Protein AF-K1TDP0-F1 (afdb_monomer)

InterPro domains:
  IPR005754 Sortase family [PF04203] (87-173)
  IPR005754 Sortase family [TIGR01076] (85-173)
  IPR023365 Sortase domain superfamily [G3DSA:2.40.260.10] (22-173)
  IPR023365 Sortase domain superfamily [SSF63817] (80-173)
  IPR042002 Sortase C [cd05827] (81-173)

Mean predicted aligned error: 5.94 Å

Organism: NCBI:txid408170

Radius of gyration: 17.65 Å; Cα contacts (8 Å, |Δi|>4): 254; chains: 1; bounding box: 35×46×52 Å

Foldseek 3Di:
DVVVVCVVCQQVVLAVVLVVVFVVVQVVVLVVLVVADPVNVVVLVVVLVVVQVVLLVCVVVVVDDPVDFPPCQQVRCQPDPQFFHWKAFPVVRDIGTEGEDDDPVRLVRAKYWHGSARDPPDDPPGDTDIDHDAPDSRHHYCPCVVVADFQGWMWTDGRNDIDIDTDHDDDDD

pLDDT: mean 88.87, std 11.18, range [49.25, 98.56]

Sequence (173 aa):
MTASLCFVLYPSASNAVNSFFAAATINNYAASLDSISAADRSQYLSAAAEYNNNLSELINGFSYDTDSVIDGYDDILNFGDGLIGYIDIPKINVKLPIYHGDTDKVLEKGVAHLPNTAFPIGGIGNHSVLSAHTGYPTQVFFDNLNELEIGDEIKVSVLDETLTYAVTAKNIV

Structure (mmCIF, N/CA/C/O backbone):
data_AF-K1TDP0-F1
#
_entry.id   AF-K1TDP0-F1
#
loop_
_atom_site.group_PDB
_atom_site.id
_atom_site.type_symbol
_atom_site.label_atom_id
_atom_site.label_alt_id
_atom_site.label_comp_id
_atom_site.label_asym_id
_atom_site.label_entity_id
_atom_site.label_seq_id
_atom_site.pdbx_PDB_ins_code
_atom_site.Cartn_x
_atom_site.Cartn_y
_atom_site.Cartn_z
_atom_site.occupancy
_atom_site.B_iso_or_equiv
_atom_site.auth_seq_id
_atom_site.auth_comp_id
_atom_site.auth_asym_id
_atom_site.auth_atom_id
_atom_site.pdbx_PDB_model_num
ATOM 1 N N . MET A 1 1 ? -5.307 -24.668 36.539 1.00 49.25 1 MET A N 1
ATOM 2 C CA . MET A 1 1 ? -6.138 -24.673 35.311 1.00 49.25 1 MET A CA 1
ATOM 3 C C . MET A 1 1 ? -6.643 -23.285 34.895 1.00 49.25 1 MET A C 1
ATOM 5 O O . MET A 1 1 ? -7.171 -23.169 33.803 1.00 49.25 1 MET A O 1
ATOM 9 N N . THR A 1 2 ? -6.460 -22.223 35.689 1.00 52.69 2 THR A N 1
ATOM 10 C CA . THR A 1 2 ? -6.926 -20.860 35.351 1.00 52.69 2 THR A CA 1
ATOM 11 C C . THR A 1 2 ? -5.922 -20.044 34.532 1.00 52.69 2 THR A C 1
ATOM 13 O O . THR A 1 2 ? -6.334 -19.312 33.641 1.00 52.69 2 THR A O 1
ATOM 16 N N . ALA A 1 3 ? -4.613 -20.223 34.743 1.00 52.81 3 ALA A N 1
ATOM 17 C CA . ALA A 1 3 ? -3.588 -19.535 33.948 1.00 52.81 3 ALA A CA 1
ATOM 18 C C . ALA A 1 3 ? -3.644 -19.912 32.453 1.00 52.81 3 ALA A C 1
ATOM 20 O O . ALA A 1 3 ? -3.463 -19.059 31.593 1.00 52.81 3 ALA A O 1
ATOM 21 N N . SER A 1 4 ? -3.974 -21.168 32.136 1.00 54.38 4 SER A N 1
ATOM 22 C CA . SER A 1 4 ? -4.030 -21.678 30.760 1.00 54.38 4 SER A CA 1
ATOM 23 C C . SER A 1 4 ? -5.136 -21.042 29.910 1.00 54.38 4 SER A C 1
ATOM 25 O O . SER A 1 4 ? -4.954 -20.896 28.708 1.00 54.38 4 SER A O 1
ATOM 27 N N . LEU A 1 5 ? -6.258 -20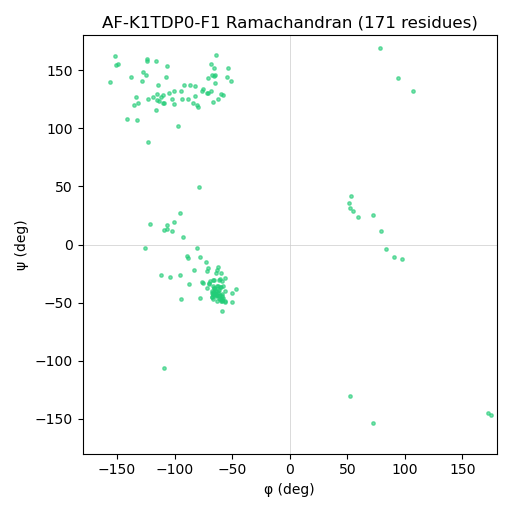.626 30.510 1.00 56.22 5 LEU A N 1
ATOM 28 C CA . LEU A 1 5 ? -7.364 -20.012 29.767 1.00 56.22 5 LEU A CA 1
ATOM 29 C C . LEU A 1 5 ? -7.037 -18.565 29.354 1.00 56.22 5 LEU A C 1
ATOM 31 O O . LEU A 1 5 ? -7.413 -18.139 28.266 1.00 56.22 5 LEU A O 1
ATOM 35 N N . CYS A 1 6 ? -6.265 -17.841 30.175 1.00 55.62 6 CYS A N 1
ATOM 36 C CA . CYS A 1 6 ? -5.795 -16.494 29.843 1.00 55.62 6 CYS A CA 1
ATOM 37 C C . CYS A 1 6 ? -4.810 -16.494 28.663 1.00 55.62 6 CYS A C 1
ATOM 39 O O . CYS A 1 6 ? -4.870 -15.594 27.832 1.00 55.62 6 CYS A O 1
ATOM 41 N N . PHE A 1 7 ? -3.950 -17.514 28.543 1.00 59.03 7 PHE A N 1
ATOM 42 C CA . PHE A 1 7 ? -3.019 -17.630 27.412 1.00 59.03 7 PHE A CA 1
ATOM 43 C C . PHE A 1 7 ? -3.713 -17.959 26.085 1.00 59.03 7 PHE A C 1
ATOM 45 O O . PHE A 1 7 ? -3.273 -17.478 25.050 1.00 59.03 7 PHE A O 1
ATOM 52 N N . VAL A 1 8 ? -4.803 -18.737 26.097 1.00 61.88 8 VAL A N 1
ATOM 53 C CA . VAL A 1 8 ? -5.538 -19.090 24.864 1.00 61.88 8 VAL A CA 1
ATOM 54 C C . VAL A 1 8 ? -6.392 -17.924 24.358 1.00 61.88 8 VAL A C 1
ATOM 56 O O . VAL A 1 8 ? -6.565 -17.764 23.155 1.00 61.88 8 VAL A O 1
ATOM 59 N N . LEU A 1 9 ? -6.914 -17.088 25.259 1.00 64.19 9 LEU A N 1
ATOM 60 C CA . LEU A 1 9 ? -7.740 -15.938 24.880 1.00 64.19 9 LEU A CA 1
ATOM 61 C C . LEU A 1 9 ? -6.921 -14.705 24.476 1.00 64.19 9 LEU A C 1
ATOM 63 O O . LEU A 1 9 ? -7.444 -13.848 23.766 1.00 64.19 9 LEU A O 1
ATOM 67 N N . TYR A 1 10 ? -5.660 -14.607 24.911 1.00 69.31 10 TYR A N 1
ATOM 68 C CA . TYR A 1 10 ? -4.808 -13.447 24.642 1.00 69.31 10 TYR A CA 1
ATOM 69 C C . TYR A 1 10 ? -4.582 -13.187 23.140 1.00 69.31 10 TYR A C 1
ATOM 71 O O . TYR A 1 10 ? -4.837 -12.056 22.729 1.00 69.31 10 TYR A O 1
ATOM 79 N N . PRO A 1 11 ? -4.222 -14.179 22.294 1.00 68.62 11 PRO A N 1
ATOM 80 C CA . PRO A 1 11 ? -4.072 -13.958 20.853 1.00 68.62 11 PRO A CA 1
ATOM 81 C C . PRO A 1 11 ? -5.357 -13.449 20.195 1.00 68.62 11 PRO A C 1
ATOM 83 O O . PRO A 1 11 ? -5.326 -12.472 19.460 1.00 68.62 11 PRO A O 1
ATOM 86 N N . SER A 1 12 ? -6.517 -14.033 20.514 1.00 70.31 12 SER A N 1
ATOM 87 C CA . SER A 1 12 ? -7.798 -13.611 19.928 1.00 70.31 12 SER A CA 1
ATOM 88 C C . SER A 1 12 ? -8.204 -12.200 20.355 1.00 70.31 12 SER A C 1
ATOM 90 O O . SER A 1 12 ? -8.642 -11.404 19.525 1.00 70.31 12 SER A O 1
ATOM 92 N N . ALA A 1 13 ? -8.051 -11.874 21.642 1.00 66.38 13 ALA A N 1
ATOM 93 C 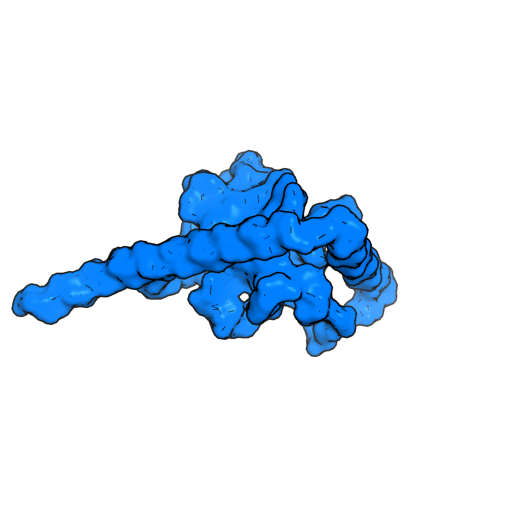CA . ALA A 1 13 ? -8.329 -10.535 22.151 1.00 66.38 13 ALA A CA 1
ATOM 94 C C . ALA A 1 13 ? -7.363 -9.503 21.552 1.00 66.38 13 ALA A C 1
ATOM 96 O O . ALA A 1 13 ? -7.790 -8.423 21.152 1.00 66.38 13 ALA A O 1
ATOM 97 N N . SER A 1 14 ? -6.081 -9.853 21.436 1.00 63.56 14 SER A N 1
ATOM 98 C CA . SER A 1 14 ? -5.072 -8.983 20.841 1.00 63.56 14 SER A CA 1
ATOM 99 C C . SER A 1 14 ? -5.307 -8.770 19.346 1.00 63.56 14 SER A C 1
ATOM 101 O O . SER A 1 14 ? -5.263 -7.629 18.899 1.00 63.56 14 SER A O 1
ATOM 103 N N . ASN A 1 15 ? -5.657 -9.822 18.599 1.00 67.81 15 ASN A N 1
ATOM 104 C CA . ASN A 1 15 ? -6.027 -9.730 17.184 1.00 67.81 15 ASN A CA 1
ATOM 105 C C . ASN A 1 15 ? -7.221 -8.797 16.980 1.00 67.81 15 ASN A C 1
ATOM 107 O O . ASN A 1 15 ? -7.211 -7.980 16.060 1.00 67.81 15 ASN A O 1
ATOM 111 N N . ALA A 1 16 ? -8.242 -8.888 17.839 1.00 72.75 16 ALA A N 1
ATOM 112 C CA . ALA A 1 16 ? -9.410 -8.015 17.765 1.00 72.75 16 ALA A CA 1
ATOM 113 C C . ALA A 1 16 ? -9.041 -6.545 18.023 1.00 72.75 16 ALA A C 1
ATOM 115 O O . ALA A 1 16 ? -9.469 -5.660 17.284 1.00 72.75 16 ALA A O 1
ATOM 116 N N . VAL A 1 17 ? -8.210 -6.290 19.036 1.00 73.12 17 VAL A N 1
ATOM 117 C CA . VAL A 1 17 ? -7.722 -4.945 19.365 1.00 73.12 17 VAL A CA 1
ATOM 118 C C . VAL A 1 17 ? -6.855 -4.373 18.237 1.00 73.12 17 VAL A C 1
ATOM 120 O O . VAL A 1 17 ? -7.053 -3.230 17.836 1.00 73.12 17 VAL A O 1
ATOM 123 N N . ASN A 1 18 ? -5.950 -5.161 17.662 1.00 74.19 18 ASN A N 1
ATOM 124 C CA . ASN A 1 18 ? -5.065 -4.706 16.589 1.00 74.19 18 ASN A CA 1
ATOM 125 C C . ASN A 1 18 ? -5.801 -4.493 15.263 1.00 74.19 18 ASN A C 1
ATOM 127 O O . ASN A 1 18 ? -5.568 -3.499 14.578 1.00 74.19 18 ASN A O 1
ATOM 131 N N . SER A 1 19 ? -6.775 -5.348 14.945 1.00 78.12 19 SER A N 1
ATOM 132 C CA . SER A 1 19 ? -7.666 -5.136 13.797 1.00 78.12 19 SER A CA 1
ATOM 133 C C . SER A 1 19 ? -8.498 -3.859 13.962 1.00 78.12 19 SER A C 1
ATOM 135 O O . SER A 1 19 ? -8.733 -3.140 12.992 1.00 78.12 19 SER A O 1
ATOM 137 N N . PHE A 1 20 ? -8.904 -3.533 15.196 1.00 83.12 20 PHE A N 1
ATOM 138 C CA . PHE A 1 20 ? -9.556 -2.261 15.503 1.00 83.12 20 PHE A CA 1
ATOM 139 C C . PHE A 1 20 ? -8.608 -1.071 15.311 1.00 83.12 20 PHE A C 1
ATOM 141 O O . PHE A 1 20 ? -9.021 -0.075 14.722 1.00 83.12 20 PHE A O 1
ATOM 148 N N . PHE A 1 21 ? -7.345 -1.169 15.740 1.00 87.19 21 PHE A N 1
ATOM 149 C CA . PHE A 1 21 ? -6.346 -0.125 15.488 1.00 87.19 21 PHE A CA 1
ATOM 150 C C . PHE A 1 21 ? -6.109 0.100 13.991 1.00 87.19 21 PHE A C 1
ATOM 152 O O . PHE A 1 21 ? -6.165 1.244 13.547 1.00 87.19 21 PHE A O 1
ATOM 159 N N . ALA A 1 22 ? -5.929 -0.962 13.199 1.00 90.62 22 ALA A N 1
ATOM 160 C CA . ALA A 1 22 ? -5.786 -0.851 11.746 1.00 90.62 22 ALA A CA 1
ATOM 161 C C . ALA A 1 22 ? -7.011 -0.175 11.106 1.00 90.62 22 ALA A C 1
ATOM 163 O O . ALA A 1 22 ? -6.869 0.775 10.335 1.00 90.62 22 ALA A O 1
ATOM 164 N N . ALA A 1 23 ? -8.222 -0.600 11.481 1.00 91.12 23 ALA A N 1
ATOM 165 C CA . ALA A 1 23 ? -9.456 0.016 11.000 1.00 91.12 23 ALA A CA 1
ATOM 166 C C . ALA A 1 23 ? -9.573 1.494 11.412 1.00 91.12 23 ALA A C 1
ATOM 168 O O . ALA A 1 23 ? -9.960 2.330 10.598 1.00 91.12 23 ALA A O 1
ATOM 169 N N . ALA A 1 24 ? -9.215 1.833 12.652 1.00 93.44 24 ALA A N 1
ATOM 170 C CA . ALA A 1 24 ? -9.225 3.206 13.144 1.00 93.44 24 ALA A CA 1
ATOM 171 C C . ALA A 1 24 ? -8.230 4.091 12.379 1.00 93.44 24 ALA A C 1
ATOM 173 O O . ALA A 1 24 ? -8.596 5.192 11.975 1.00 93.44 24 ALA A O 1
ATOM 174 N N . THR A 1 25 ? -7.014 3.602 12.113 1.00 95.50 25 THR A N 1
ATOM 175 C CA . THR A 1 25 ? -6.016 4.302 11.289 1.00 95.50 25 THR A CA 1
ATOM 176 C C . THR A 1 25 ? -6.554 4.581 9.890 1.00 95.50 25 THR A C 1
ATOM 178 O O . THR A 1 25 ? -6.496 5.720 9.435 1.00 95.50 25 THR A O 1
ATOM 181 N N . ILE A 1 26 ? -7.137 3.577 9.229 1.00 95.81 26 ILE A N 1
ATOM 182 C CA . ILE A 1 26 ? -7.689 3.725 7.874 1.00 95.81 26 ILE A CA 1
ATOM 183 C C . ILE A 1 26 ? -8.867 4.707 7.856 1.00 95.81 26 ILE A C 1
ATOM 185 O O . ILE A 1 26 ? -8.975 5.520 6.943 1.00 95.81 26 ILE A O 1
ATOM 189 N N . ASN A 1 27 ? -9.736 4.672 8.866 1.00 95.06 27 ASN A N 1
ATOM 190 C CA . ASN A 1 27 ? -10.863 5.600 8.958 1.00 95.06 27 ASN A CA 1
ATOM 191 C C . ASN A 1 27 ? -10.401 7.041 9.212 1.00 95.06 27 ASN A C 1
ATOM 193 O O . ASN A 1 27 ? -10.920 7.963 8.591 1.00 95.06 27 ASN A O 1
ATOM 197 N N . ASN A 1 28 ? -9.416 7.240 10.093 1.00 95.12 28 ASN A N 1
ATOM 198 C CA . ASN A 1 28 ? -8.840 8.560 10.356 1.00 95.12 28 ASN A CA 1
ATOM 199 C C . ASN A 1 28 ? -8.115 9.112 9.126 1.00 95.12 28 ASN A C 1
ATOM 201 O O . ASN A 1 28 ? -8.222 10.300 8.840 1.00 95.12 28 ASN A O 1
ATOM 205 N N . TYR A 1 29 ? -7.417 8.244 8.393 1.00 95.50 29 TYR A N 1
ATOM 206 C CA . TYR A 1 29 ? -6.833 8.571 7.101 1.00 95.50 29 TYR A CA 1
ATOM 207 C C . TYR A 1 29 ? -7.907 9.020 6.114 1.00 95.50 29 TYR A C 1
ATOM 209 O O . TYR A 1 29 ? -7.866 10.149 5.651 1.00 95.50 29 TYR A O 1
ATOM 217 N N . ALA A 1 30 ? -8.925 8.194 5.865 1.00 93.75 30 ALA A N 1
ATOM 218 C CA . ALA A 1 30 ? -10.005 8.538 4.944 1.00 93.75 30 ALA A CA 1
ATOM 219 C C . ALA A 1 30 ? -10.698 9.862 5.321 1.00 93.75 30 ALA A C 1
ATOM 221 O O . ALA A 1 30 ? -10.965 10.682 4.450 1.00 93.75 30 ALA A O 1
ATOM 222 N N . ALA A 1 31 ? -10.921 10.106 6.617 1.00 93.12 31 ALA A N 1
ATOM 223 C CA . ALA A 1 31 ? -11.509 11.350 7.106 1.00 93.12 31 ALA A CA 1
ATOM 224 C C . ALA A 1 31 ? -10.583 12.570 6.947 1.00 93.12 31 ALA A C 1
ATOM 226 O O . ALA A 1 31 ? -11.070 13.684 6.760 1.00 93.12 31 ALA A O 1
ATOM 227 N N . SER A 1 32 ? -9.257 12.401 7.021 1.00 91.62 32 SER A N 1
ATOM 228 C CA . SER A 1 32 ? -8.320 13.512 6.810 1.00 91.62 32 SER A CA 1
ATOM 229 C C . SER A 1 32 ? -8.289 13.951 5.346 1.00 91.62 32 SER A C 1
ATOM 231 O O . SER A 1 32 ? -8.189 15.149 5.071 1.00 91.62 32 SER A O 1
ATOM 233 N N . LEU A 1 33 ? -8.472 13.013 4.411 1.00 92.94 33 LEU A N 1
ATOM 234 C CA . LEU A 1 33 ? -8.506 13.298 2.977 1.00 92.94 33 LEU A CA 1
ATOM 235 C C . LEU A 1 33 ? -9.643 14.244 2.573 1.00 92.94 33 LEU A C 1
ATOM 237 O O . LEU A 1 33 ? -9.461 15.027 1.640 1.00 92.94 33 LEU A O 1
ATOM 241 N N . ASP A 1 34 ? -10.777 14.239 3.281 1.00 90.50 34 ASP A N 1
ATOM 242 C CA . ASP A 1 34 ? -11.913 15.142 3.020 1.00 90.50 34 ASP A CA 1
ATOM 243 C C . ASP A 1 34 ? -11.529 16.628 3.135 1.00 90.50 34 ASP A C 1
ATOM 245 O O . ASP A 1 34 ? -12.155 17.492 2.519 1.00 90.50 34 ASP A O 1
ATOM 249 N N . SER A 1 35 ? -10.478 16.931 3.903 1.00 90.44 35 SER A N 1
ATOM 250 C CA . SER A 1 35 ? -9.947 18.286 4.089 1.00 90.44 35 SER A CA 1
ATOM 251 C C . SER A 1 35 ? -8.883 18.697 3.064 1.00 90.44 35 SER A C 1
ATOM 253 O O . SER A 1 35 ? -8.517 19.871 3.009 1.00 90.44 35 SER A O 1
ATOM 255 N N . ILE A 1 36 ? -8.399 17.762 2.241 1.00 92.50 36 ILE A N 1
ATOM 256 C CA . ILE A 1 36 ? -7.338 18.007 1.258 1.00 92.50 36 ILE A CA 1
ATOM 257 C C . ILE A 1 36 ? -7.962 18.492 -0.049 1.00 92.50 36 ILE A C 1
ATOM 259 O O . ILE A 1 36 ? -8.817 17.816 -0.629 1.00 92.50 36 ILE A O 1
ATOM 263 N N . SER A 1 37 ? -7.511 19.649 -0.541 1.00 93.88 37 SER A N 1
ATOM 264 C CA . SER A 1 37 ? -8.018 20.215 -1.789 1.00 93.88 37 SER A CA 1
ATOM 265 C C . SER A 1 37 ? -7.605 19.376 -3.004 1.00 93.88 37 SER A C 1
ATOM 267 O O . SER A 1 37 ? -6.582 18.696 -2.993 1.00 93.88 37 SER A O 1
ATOM 269 N N . ALA A 1 38 ? -8.364 19.457 -4.099 1.00 91.75 38 ALA A N 1
ATOM 270 C CA . ALA A 1 38 ? -8.003 18.767 -5.341 1.00 91.75 38 ALA A CA 1
ATOM 271 C C . ALA A 1 38 ? -6.626 19.202 -5.890 1.00 91.75 38 ALA A C 1
ATOM 273 O O . ALA A 1 38 ? -5.923 18.396 -6.495 1.00 91.75 38 ALA A O 1
ATOM 274 N N . ALA A 1 39 ? -6.229 20.460 -5.657 1.00 92.75 39 ALA A N 1
ATOM 275 C CA . ALA A 1 39 ? -4.915 20.963 -6.050 1.00 92.75 39 ALA A CA 1
ATOM 276 C C . ALA A 1 39 ? -3.795 20.289 -5.243 1.00 92.75 39 ALA A C 1
ATOM 27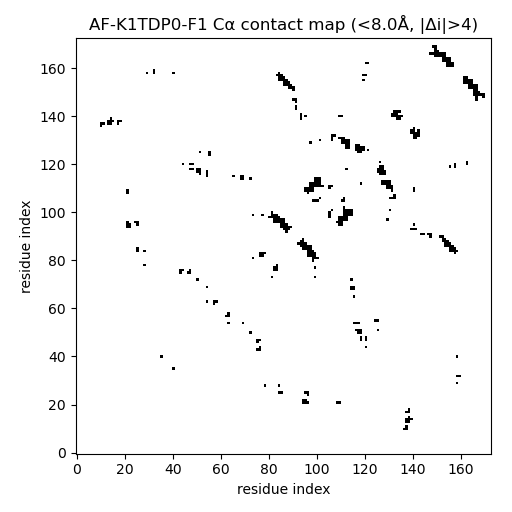8 O O . ALA A 1 39 ? -2.827 19.811 -5.832 1.00 92.75 39 ALA A O 1
ATOM 279 N N . ASP A 1 40 ? -3.970 20.169 -3.925 1.00 93.50 40 ASP A N 1
ATOM 280 C CA . ASP A 1 40 ? -2.992 19.508 -3.055 1.00 93.50 40 ASP A CA 1
ATOM 281 C C . ASP A 1 40 ? -2.901 18.008 -3.373 1.00 93.50 40 ASP A C 1
ATOM 283 O O . ASP A 1 40 ? -1.804 17.464 -3.475 1.00 93.50 40 ASP A O 1
ATOM 287 N N . ARG A 1 41 ? -4.037 17.336 -3.628 1.00 93.06 41 ARG A N 1
ATOM 288 C CA . ARG A 1 41 ? -4.061 15.930 -4.088 1.00 93.06 41 ARG A CA 1
ATOM 289 C C . ARG A 1 41 ? -3.252 15.746 -5.368 1.00 93.06 41 ARG A C 1
ATOM 291 O O . ARG A 1 41 ? -2.401 14.864 -5.439 1.00 93.06 41 ARG A O 1
ATOM 298 N N . SER A 1 42 ? -3.473 16.613 -6.359 1.00 93.81 42 SER A N 1
ATOM 299 C CA . SER A 1 42 ? -2.713 16.584 -7.611 1.00 93.81 42 SER A CA 1
ATOM 300 C C . SER A 1 42 ? -1.219 16.799 -7.376 1.00 93.81 42 SER A C 1
ATOM 302 O O . SER A 1 42 ? -0.410 16.185 -8.070 1.00 93.81 42 SER A O 1
ATOM 304 N N . GLN A 1 43 ? -0.837 17.646 -6.418 1.00 95.19 43 GLN A N 1
ATOM 305 C CA . GLN A 1 43 ? 0.562 17.871 -6.067 1.00 95.19 43 GLN A CA 1
ATOM 306 C C . GLN A 1 43 ? 1.189 16.623 -5.432 1.00 95.19 43 GLN A C 1
ATOM 308 O O . GLN A 1 43 ? 2.277 16.223 -5.845 1.00 95.19 43 GLN A O 1
ATOM 313 N N . TYR A 1 44 ? 0.491 15.968 -4.499 1.00 95.44 44 TYR A N 1
ATOM 314 C CA . TYR A 1 44 ? 0.940 14.709 -3.899 1.00 95.44 44 TYR A CA 1
ATOM 315 C C . TYR A 1 44 ? 1.152 13.606 -4.944 1.00 95.44 44 TYR A C 1
ATOM 317 O O . TYR A 1 44 ? 2.205 12.969 -4.962 1.00 95.44 44 TYR A O 1
ATOM 325 N N . LEU A 1 45 ? 0.183 13.408 -5.845 1.00 95.75 45 LEU A N 1
ATOM 326 C CA . LEU A 1 45 ? 0.289 12.407 -6.911 1.00 95.75 45 LEU A CA 1
ATOM 327 C C . LEU A 1 45 ? 1.395 12.749 -7.915 1.00 95.75 45 LEU A C 1
ATOM 329 O O . LEU A 1 45 ? 2.107 11.853 -8.362 1.00 95.75 45 LEU A O 1
ATOM 333 N N . SER A 1 46 ? 1.581 14.032 -8.239 1.00 95.56 46 SER A N 1
ATOM 334 C CA . SER A 1 46 ? 2.650 14.467 -9.147 1.00 95.56 46 SER A CA 1
ATOM 335 C C . SER A 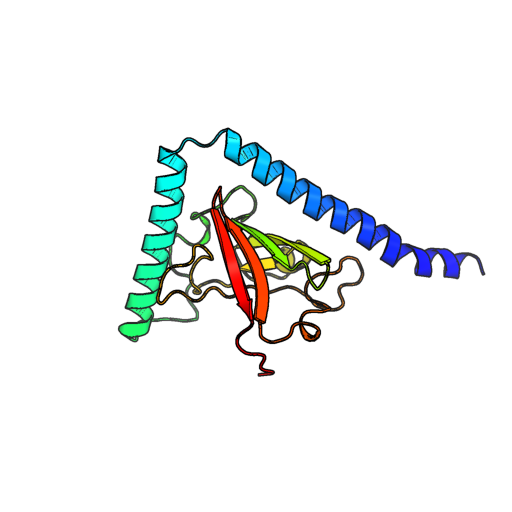1 46 ? 4.034 14.214 -8.551 1.00 95.56 46 SER A C 1
ATOM 337 O O . SER A 1 46 ? 4.904 13.717 -9.258 1.00 95.56 46 SER A O 1
ATOM 339 N N . ALA A 1 47 ? 4.227 14.481 -7.255 1.00 96.06 47 ALA A N 1
ATOM 340 C CA . ALA A 1 47 ? 5.490 14.205 -6.570 1.00 96.06 47 ALA A CA 1
ATOM 341 C C . ALA A 1 47 ? 5.808 12.698 -6.537 1.00 96.06 47 ALA A C 1
ATOM 343 O O . ALA A 1 47 ? 6.931 12.289 -6.828 1.00 96.06 47 ALA A O 1
ATOM 344 N N . ALA A 1 48 ? 4.806 11.856 -6.262 1.00 96.69 48 ALA A N 1
ATOM 345 C CA . ALA A 1 48 ? 4.964 10.403 -6.316 1.00 96.69 48 ALA A CA 1
ATOM 346 C C . ALA A 1 48 ? 5.244 9.889 -7.741 1.00 96.69 48 ALA A C 1
ATOM 348 O O . ALA A 1 48 ? 6.060 8.986 -7.928 1.00 96.69 48 ALA A O 1
ATOM 349 N N . ALA A 1 49 ? 4.617 10.481 -8.760 1.00 96.00 49 ALA A N 1
ATOM 350 C CA . ALA A 1 49 ? 4.882 10.143 -10.155 1.00 96.00 49 ALA A CA 1
ATOM 351 C C . ALA A 1 49 ? 6.297 10.556 -10.592 1.00 96.00 49 ALA A C 1
ATOM 353 O O . ALA A 1 49 ? 6.966 9.795 -11.289 1.00 96.00 49 ALA A O 1
ATOM 354 N N . GLU A 1 50 ? 6.771 11.728 -10.165 1.00 95.12 50 GLU A N 1
ATOM 355 C CA . GLU A 1 50 ? 8.138 12.194 -10.410 1.00 95.12 50 GLU A CA 1
ATOM 356 C C . GLU A 1 50 ? 9.169 11.254 -9.775 1.00 95.12 50 GLU A C 1
ATOM 358 O O . GLU A 1 50 ? 10.096 10.817 -10.455 1.00 95.12 50 GLU A O 1
ATOM 363 N N . TYR A 1 51 ? 8.952 10.849 -8.520 1.00 94.94 51 TYR A N 1
ATOM 364 C CA . TYR A 1 51 ? 9.787 9.846 -7.856 1.00 94.94 51 TYR A CA 1
ATOM 365 C C . TYR A 1 51 ? 9.853 8.532 -8.650 1.00 94.94 51 TYR A C 1
ATOM 367 O O . TYR A 1 51 ? 10.941 8.027 -8.929 1.00 94.94 51 TYR A O 1
ATOM 375 N N . ASN A 1 52 ? 8.701 8.000 -9.072 1.00 95.38 52 ASN A N 1
ATOM 376 C CA . ASN A 1 52 ? 8.627 6.750 -9.836 1.00 95.38 52 ASN A CA 1
ATOM 377 C C . ASN A 1 52 ? 9.359 6.833 -11.188 1.00 95.38 52 ASN A C 1
ATOM 379 O O . ASN A 1 52 ? 10.030 5.879 -11.598 1.00 95.38 52 ASN A O 1
ATOM 383 N N . ASN A 1 53 ? 9.259 7.977 -11.870 1.00 92.88 53 ASN A N 1
ATOM 384 C CA . ASN A 1 53 ? 9.971 8.221 -13.123 1.00 92.88 53 ASN A CA 1
ATOM 385 C C . ASN A 1 53 ? 11.487 8.290 -12.895 1.00 92.88 53 ASN A C 1
ATOM 387 O O . ASN A 1 53 ? 12.233 7.604 -13.591 1.00 92.88 53 ASN A O 1
ATOM 391 N N . ASN A 1 54 ? 11.937 9.032 -11.879 1.00 90.62 54 ASN A N 1
ATOM 392 C CA . ASN A 1 54 ? 13.356 9.148 -11.534 1.00 90.62 54 ASN A CA 1
ATOM 393 C C . ASN A 1 54 ? 13.962 7.786 -11.162 1.00 90.62 54 ASN A C 1
ATOM 395 O O . ASN A 1 54 ? 15.042 7.437 -11.637 1.00 90.62 54 ASN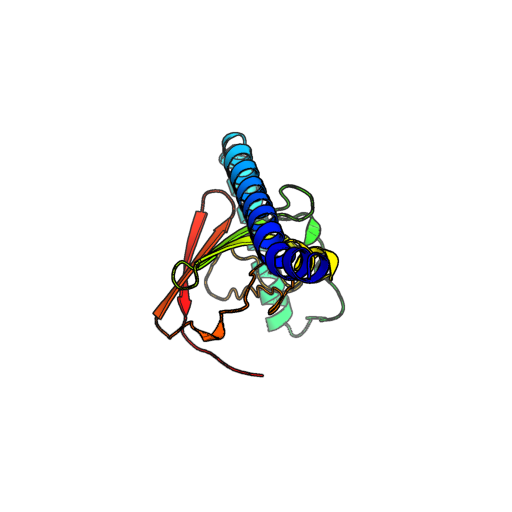 A O 1
ATOM 399 N N . LEU A 1 55 ? 13.248 6.977 -10.370 1.00 89.75 55 LEU A N 1
ATOM 400 C CA . LEU A 1 55 ? 13.656 5.607 -10.043 1.00 89.75 55 LEU A CA 1
ATOM 401 C C . LEU A 1 55 ? 13.829 4.760 -11.313 1.00 89.75 55 LEU A C 1
ATOM 403 O O . LEU A 1 55 ? 14.840 4.075 -11.480 1.00 89.75 55 LEU A O 1
ATOM 407 N N . SER A 1 56 ? 12.868 4.839 -12.235 1.00 87.25 56 SER A N 1
ATOM 408 C CA . SER A 1 56 ? 12.920 4.114 -13.509 1.00 87.25 56 SER A CA 1
ATOM 409 C C . SER A 1 56 ? 14.113 4.544 -14.371 1.00 87.25 56 SER A C 1
ATOM 411 O O . SER A 1 56 ? 14.774 3.702 -14.982 1.00 87.25 56 SER A O 1
ATOM 413 N N . GLU A 1 57 ? 14.428 5.839 -14.411 1.00 86.56 57 GLU A N 1
ATOM 414 C CA . GLU A 1 57 ? 15.596 6.367 -15.121 1.00 86.56 57 GLU A CA 1
ATOM 415 C C . GLU A 1 57 ? 16.920 5.903 -14.501 1.00 86.56 57 GLU A C 1
ATOM 417 O O . GLU A 1 57 ? 17.817 5.483 -15.235 1.00 86.56 57 GLU A O 1
ATOM 422 N N . LEU A 1 58 ? 17.036 5.901 -13.167 1.00 85.75 58 LEU A N 1
ATOM 423 C CA . LEU A 1 58 ? 18.229 5.423 -12.456 1.00 85.75 58 LEU A CA 1
ATOM 424 C C . LEU A 1 58 ? 18.511 3.942 -12.736 1.00 85.75 58 LEU A C 1
ATOM 426 O O . LEU A 1 58 ? 19.657 3.574 -13.016 1.00 85.75 58 LEU A O 1
ATOM 430 N N . ILE A 1 59 ? 17.467 3.107 -12.703 1.00 83.88 59 ILE A N 1
ATOM 431 C CA . ILE A 1 59 ? 17.563 1.673 -13.007 1.00 83.88 59 ILE A CA 1
ATOM 432 C C . ILE A 1 59 ? 17.994 1.469 -14.464 1.00 83.88 59 ILE A C 1
ATOM 434 O O . ILE A 1 59 ? 18.944 0.732 -14.729 1.00 83.88 59 ILE A O 1
ATOM 438 N N . ASN A 1 60 ? 17.349 2.155 -15.412 1.00 82.81 60 ASN A N 1
ATOM 439 C CA . ASN A 1 60 ? 17.671 2.038 -16.838 1.00 82.81 60 ASN A CA 1
ATOM 440 C C . ASN A 1 60 ? 19.071 2.571 -17.183 1.00 82.81 60 ASN A C 1
ATOM 442 O O . ASN A 1 60 ? 19.714 2.079 -18.111 1.00 82.81 60 ASN A O 1
ATOM 446 N N . GLY A 1 61 ? 19.546 3.574 -16.444 1.00 82.50 61 GLY A N 1
ATOM 447 C CA . GLY A 1 61 ? 20.876 4.157 -16.587 1.00 82.50 61 GLY A CA 1
ATOM 448 C C . GLY A 1 61 ? 21.999 3.362 -15.917 1.00 82.50 61 GLY A C 1
ATOM 449 O O . GLY A 1 61 ? 23.151 3.768 -16.042 1.00 82.50 61 GLY A O 1
ATOM 450 N N . PHE A 1 62 ? 21.693 2.258 -15.219 1.00 79.69 62 PHE A N 1
ATOM 451 C CA . PHE A 1 62 ? 22.643 1.488 -14.400 1.00 79.69 62 PHE A CA 1
ATOM 452 C C . PHE A 1 62 ? 23.370 2.327 -13.331 1.00 79.69 62 PHE A C 1
ATOM 454 O O . PHE A 1 62 ? 24.491 2.007 -12.939 1.00 79.69 62 PHE A O 1
ATOM 461 N N . SER A 1 63 ? 22.721 3.388 -12.846 1.00 78.06 63 SER A N 1
ATOM 462 C CA . SER A 1 63 ? 23.243 4.293 -11.806 1.00 78.06 63 SER A CA 1
ATOM 463 C C . SER A 1 63 ? 22.546 4.084 -10.458 1.00 78.06 63 SER A C 1
ATOM 465 O O . SER A 1 63 ? 22.639 4.928 -9.571 1.00 78.06 63 SER A O 1
ATOM 467 N N . TYR A 1 64 ? 21.803 2.986 -10.330 1.00 74.44 64 TYR A N 1
ATOM 468 C CA . TYR A 1 64 ? 21.026 2.644 -9.151 1.00 74.44 64 TYR A CA 1
ATOM 469 C C . TYR A 1 64 ? 21.921 2.032 -8.065 1.00 74.44 64 TYR A C 1
ATOM 471 O O . TYR A 1 64 ? 22.528 0.980 -8.276 1.00 74.44 64 TYR A O 1
ATOM 479 N N . ASP A 1 65 ? 21.988 2.701 -6.916 1.00 75.50 65 ASP A N 1
ATOM 480 C CA . ASP A 1 65 ? 22.626 2.208 -5.696 1.00 75.50 65 ASP A CA 1
ATOM 481 C C . ASP A 1 65 ? 21.547 1.675 -4.748 1.00 75.50 65 ASP A C 1
ATOM 483 O O . ASP A 1 65 ? 20.633 2.404 -4.369 1.00 75.50 65 ASP A O 1
ATOM 487 N N . THR A 1 66 ? 21.641 0.398 -4.379 1.00 68.69 66 THR A N 1
ATOM 488 C CA . THR A 1 66 ? 20.691 -0.246 -3.462 1.00 68.69 66 THR A CA 1
ATOM 489 C C . THR A 1 66 ? 20.846 0.224 -2.024 1.00 68.69 66 THR A C 1
ATOM 491 O O . THR A 1 66 ? 19.896 0.103 -1.253 1.00 68.69 66 THR A O 1
ATOM 494 N N . ASP A 1 67 ? 22.021 0.744 -1.663 1.00 70.00 67 ASP A N 1
ATOM 495 C CA . ASP A 1 67 ? 22.365 1.063 -0.277 1.00 70.00 67 ASP A CA 1
ATOM 496 C C . ASP A 1 67 ? 21.947 2.492 0.111 1.00 70.00 67 ASP A C 1
ATOM 498 O O . ASP A 1 67 ? 21.934 2.840 1.294 1.00 70.00 67 ASP A O 1
ATOM 502 N N . SER A 1 68 ? 21.561 3.308 -0.876 1.00 73.12 68 SER A N 1
ATOM 503 C CA . SER A 1 68 ? 21.124 4.691 -0.695 1.00 73.12 68 SER A CA 1
ATOM 504 C C . SER A 1 68 ? 19.634 4.825 -1.016 1.00 73.12 68 SER A C 1
ATOM 506 O O . SER A 1 68 ? 19.173 4.432 -2.088 1.00 73.12 68 SER A O 1
ATOM 508 N N . VAL A 1 69 ? 18.858 5.391 -0.090 1.00 75.75 69 VAL A N 1
ATOM 509 C CA . VAL A 1 69 ? 17.450 5.735 -0.343 1.00 75.75 69 VAL A CA 1
ATOM 510 C C . VAL A 1 69 ? 17.400 6.998 -1.198 1.00 75.75 69 VAL A C 1
ATOM 512 O O . VAL A 1 69 ? 18.084 7.973 -0.894 1.00 75.75 69 VAL A O 1
ATOM 515 N N . ILE A 1 70 ? 16.596 6.985 -2.264 1.00 79.69 70 ILE A N 1
ATOM 516 C CA . ILE A 1 70 ? 16.381 8.170 -3.109 1.00 79.69 70 ILE A CA 1
ATOM 517 C C . ILE A 1 70 ? 15.792 9.313 -2.266 1.00 79.69 70 ILE A C 1
ATOM 519 O O . ILE A 1 70 ? 14.783 9.130 -1.579 1.00 79.69 70 ILE A O 1
ATOM 523 N N . ASP A 1 71 ? 16.406 10.495 -2.363 1.00 81.94 71 ASP A N 1
ATOM 524 C CA . ASP A 1 71 ? 15.993 11.704 -1.645 1.00 81.94 71 ASP A CA 1
ATOM 525 C C . ASP A 1 71 ? 14.495 12.014 -1.823 1.00 81.94 71 ASP A C 1
ATOM 527 O O . ASP A 1 71 ? 13.922 11.872 -2.905 1.00 81.94 71 ASP A O 1
ATOM 531 N N . GLY A 1 72 ? 13.862 12.473 -0.741 1.00 85.19 72 GLY A N 1
ATOM 532 C CA . GLY A 1 72 ? 12.444 12.850 -0.717 1.00 85.19 72 GLY A CA 1
ATOM 533 C C . GLY A 1 72 ? 11.466 11.691 -0.504 1.00 85.19 72 GLY A C 1
ATOM 534 O O . GLY A 1 72 ? 10.273 11.946 -0.361 1.00 85.19 72 GLY A O 1
ATOM 535 N N . TYR A 1 73 ? 11.944 10.441 -0.429 1.00 92.62 73 TYR A N 1
ATOM 536 C CA . TYR A 1 73 ? 11.105 9.264 -0.171 1.00 92.62 73 TYR A CA 1
ATOM 537 C C . TYR A 1 73 ? 10.189 9.435 1.053 1.00 92.62 73 TYR A C 1
ATOM 539 O O . TYR A 1 73 ? 8.989 9.226 0.932 1.00 92.62 73 TYR A O 1
ATOM 547 N N . ASP A 1 74 ? 10.719 9.871 2.200 1.00 93.06 74 ASP A N 1
ATOM 548 C CA . ASP A 1 74 ? 9.945 9.974 3.450 1.00 93.06 74 ASP A CA 1
ATOM 549 C C . ASP A 1 74 ? 8.929 11.135 3.471 1.00 93.06 74 ASP A C 1
ATOM 551 O O . ASP A 1 74 ? 8.050 11.175 4.338 1.00 93.06 74 ASP A O 1
ATOM 555 N N . ASP A 1 75 ? 9.035 12.091 2.543 1.00 93.62 75 ASP A N 1
ATOM 556 C CA . ASP A 1 75 ? 8.182 13.286 2.494 1.00 93.62 75 ASP A CA 1
ATOM 557 C C . ASP A 1 75 ? 6.977 13.113 1.555 1.00 93.62 75 ASP A C 1
ATOM 559 O O . ASP A 1 75 ? 5.933 13.754 1.725 1.00 93.62 75 ASP A O 1
ATOM 563 N N . ILE A 1 76 ? 7.105 12.249 0.547 1.00 95.31 76 ILE A N 1
ATOM 564 C CA . ILE A 1 76 ? 6.073 12.017 -0.463 1.00 95.31 76 ILE A CA 1
ATOM 565 C C . ILE A 1 76 ? 4.945 11.175 0.138 1.00 95.31 76 ILE A C 1
ATOM 567 O O . ILE A 1 76 ? 5.188 10.172 0.786 1.00 95.31 76 ILE A O 1
ATOM 571 N N . LEU A 1 77 ? 3.683 11.563 -0.093 1.00 96.06 77 LEU A N 1
ATOM 572 C CA . LEU A 1 77 ? 2.506 10.812 0.379 1.00 96.06 77 LEU A CA 1
ATOM 573 C C . LEU A 1 77 ? 2.549 10.467 1.884 1.00 96.06 77 LEU A C 1
ATOM 575 O O . LEU A 1 77 ? 2.090 9.405 2.288 1.00 96.06 77 LEU A O 1
ATOM 579 N N . ASN A 1 78 ? 3.090 11.349 2.728 1.00 95.62 78 ASN A N 1
ATOM 580 C CA . ASN A 1 78 ? 3.197 11.112 4.167 1.00 95.62 78 ASN A CA 1
ATOM 581 C C . ASN A 1 78 ? 2.046 11.780 4.939 1.00 95.62 78 ASN A C 1
ATOM 583 O O . ASN A 1 78 ? 2.067 12.979 5.218 1.00 95.62 78 ASN A O 1
ATOM 587 N N . PHE A 1 79 ? 1.049 10.985 5.332 1.00 94.06 79 PHE A N 1
ATOM 588 C CA . PHE A 1 79 ? -0.131 11.433 6.086 1.00 94.06 79 PHE A CA 1
ATOM 589 C C . PHE A 1 79 ? 0.015 11.238 7.604 1.00 94.06 79 PHE A C 1
ATOM 591 O O . PHE A 1 79 ? -0.977 11.103 8.324 1.00 94.06 79 PHE A O 1
ATOM 598 N N . GLY A 1 80 ? 1.260 11.254 8.090 1.00 91.44 80 GLY A N 1
ATOM 599 C CA . GLY A 1 80 ? 1.628 11.122 9.496 1.00 91.44 80 GLY A CA 1
ATOM 600 C C . GLY A 1 80 ? 2.244 9.761 9.812 1.00 91.44 80 GLY A C 1
ATOM 601 O O . GLY A 1 80 ? 1.706 8.724 9.434 1.00 91.44 80 GLY A O 1
ATOM 602 N N . ASP A 1 81 ? 3.377 9.775 10.528 1.00 90.50 81 ASP A N 1
ATOM 603 C CA . ASP A 1 81 ? 4.135 8.569 10.926 1.00 90.50 81 ASP A CA 1
ATOM 604 C C . ASP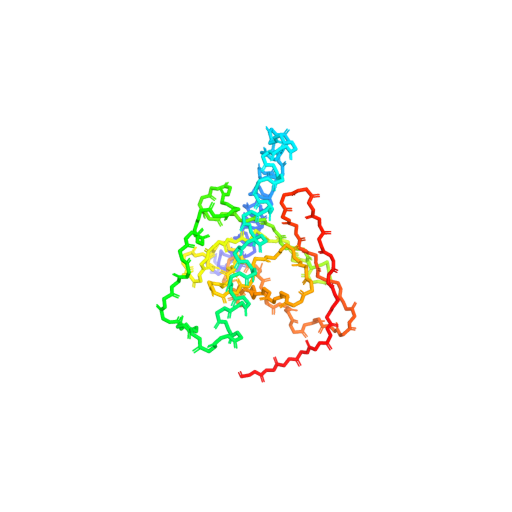 A 1 81 ? 4.450 7.638 9.734 1.00 90.50 81 ASP A C 1
ATOM 606 O O . ASP A 1 81 ? 4.498 6.418 9.877 1.00 90.50 81 ASP A O 1
ATOM 610 N N . GLY A 1 82 ? 4.622 8.222 8.540 1.00 94.19 82 GLY A N 1
ATOM 611 C CA . GLY A 1 82 ? 4.919 7.499 7.308 1.00 94.19 82 GLY A CA 1
ATOM 612 C C . GLY A 1 82 ? 3.708 6.841 6.647 1.00 94.19 82 GLY A C 1
ATOM 613 O O . GLY A 1 82 ? 3.908 6.037 5.749 1.00 94.19 82 GLY A O 1
ATOM 614 N N . LEU A 1 83 ? 2.466 7.126 7.045 1.00 97.00 83 LEU A N 1
ATOM 615 C CA . LEU A 1 83 ? 1.277 6.524 6.430 1.00 97.00 83 LEU A CA 1
ATOM 616 C C . LEU A 1 83 ? 1.094 6.985 4.974 1.00 97.00 83 LEU A C 1
ATOM 618 O O . LEU A 1 83 ? 0.934 8.178 4.741 1.00 97.00 83 LEU A O 1
ATOM 622 N N . ILE A 1 84 ? 1.051 6.038 4.032 1.00 97.94 84 ILE A N 1
ATOM 623 C CA . ILE A 1 84 ? 0.850 6.267 2.586 1.00 97.94 84 ILE A CA 1
ATOM 624 C C . ILE A 1 84 ? -0.624 6.120 2.205 1.00 97.94 84 ILE A C 1
ATOM 626 O O . ILE A 1 84 ? -1.193 6.939 1.482 1.00 97.94 84 ILE A O 1
ATOM 630 N N . GLY A 1 85 ? -1.243 5.045 2.685 1.00 97.94 85 GLY A N 1
ATOM 631 C CA . GLY A 1 85 ? -2.562 4.604 2.253 1.00 97.94 85 GLY A CA 1
ATOM 632 C C . GLY A 1 85 ? -2.927 3.277 2.901 1.00 97.94 85 GLY A C 1
ATOM 633 O O . GLY A 1 85 ? -2.527 3.005 4.034 1.00 97.94 85 GLY A O 1
ATOM 634 N N . TYR A 1 86 ? -3.677 2.432 2.201 1.00 98.19 86 TYR A N 1
ATOM 635 C CA . TYR A 1 86 ? -4.028 1.103 2.700 1.00 98.19 86 TYR A CA 1
ATOM 636 C C . TYR A 1 86 ? -4.204 0.075 1.583 1.00 98.19 86 TYR A C 1
ATOM 638 O O . TYR A 1 86 ? -4.531 0.411 0.445 1.00 98.19 86 TYR A O 1
ATOM 646 N N . ILE A 1 87 ? -4.011 -1.193 1.932 1.00 98.25 87 ILE A N 1
ATOM 647 C CA . ILE A 1 87 ? -4.271 -2.353 1.080 1.00 98.25 87 ILE A CA 1
ATOM 648 C C . ILE A 1 87 ? -5.512 -3.097 1.579 1.00 98.25 87 ILE A C 1
ATOM 650 O O . ILE A 1 87 ? -5.752 -3.182 2.784 1.00 98.25 87 ILE A O 1
ATOM 654 N N . ASP A 1 88 ? -6.294 -3.634 0.650 1.00 97.44 88 ASP A N 1
ATOM 655 C CA . ASP A 1 88 ? -7.452 -4.492 0.885 1.00 97.44 88 ASP A CA 1
ATOM 656 C C . ASP A 1 88 ? -7.349 -5.727 -0.026 1.00 97.44 88 ASP A C 1
ATOM 658 O O . ASP A 1 88 ? -7.247 -5.610 -1.249 1.00 97.44 88 ASP A O 1
ATOM 662 N N . ILE A 1 89 ? -7.338 -6.915 0.577 1.00 97.50 89 ILE A N 1
ATOM 663 C CA . ILE A 1 89 ? -7.305 -8.211 -0.107 1.00 97.50 89 ILE A CA 1
ATOM 664 C C . ILE A 1 89 ? -8.523 -9.016 0.372 1.00 97.50 89 ILE A C 1
ATOM 666 O O . ILE A 1 89 ? -8.427 -9.774 1.349 1.00 97.50 89 ILE A O 1
ATOM 670 N N . PRO A 1 90 ? -9.685 -8.876 -0.299 1.00 95.69 90 PRO A N 1
ATOM 671 C CA . PRO A 1 90 ? -10.949 -9.411 0.203 1.00 95.69 90 PRO A CA 1
ATOM 672 C C . PRO A 1 90 ? -10.946 -10.927 0.413 1.00 95.69 90 PRO A C 1
ATOM 674 O O . PRO A 1 90 ? -11.526 -11.409 1.385 1.00 95.69 90 PRO A O 1
ATOM 677 N N . LYS A 1 91 ? -10.268 -11.686 -0.464 1.00 96.31 91 LYS A N 1
ATOM 678 C CA . LYS A 1 91 ? -10.242 -13.161 -0.412 1.00 96.31 91 LYS A CA 1
ATOM 679 C C . LYS A 1 91 ? -9.705 -13.701 0.912 1.00 96.31 91 LYS A C 1
ATOM 681 O O . LYS A 1 91 ? -10.204 -14.710 1.395 1.00 96.31 91 LYS A O 1
ATOM 686 N N . ILE A 1 92 ? -8.726 -13.014 1.496 1.00 94.31 92 ILE A N 1
ATOM 687 C CA . ILE A 1 92 ? -8.064 -13.425 2.741 1.00 94.31 92 ILE A CA 1
ATOM 688 C C . ILE A 1 92 ? -8.432 -12.522 3.926 1.00 94.31 92 ILE A C 1
ATOM 690 O O . ILE A 1 92 ? -7.810 -12.608 4.981 1.00 94.31 92 ILE A O 1
ATOM 694 N N . ASN A 1 93 ? -9.457 -11.673 3.762 1.00 92.06 93 ASN A N 1
ATOM 695 C CA . ASN A 1 93 ? -9.959 -10.744 4.777 1.00 92.06 93 ASN A CA 1
ATOM 696 C C . ASN A 1 93 ? -8.860 -9.844 5.378 1.00 92.06 93 ASN A C 1
ATOM 698 O O . ASN A 1 93 ? -8.812 -9.615 6.588 1.00 92.06 93 ASN A O 1
ATOM 702 N N . VAL A 1 94 ? -7.964 -9.346 4.524 1.00 93.88 94 VAL A N 1
ATOM 703 C CA . VAL A 1 94 ? -6.877 -8.447 4.921 1.00 93.88 94 VAL A CA 1
ATOM 704 C C . VAL A 1 94 ? -7.243 -7.024 4.544 1.00 93.88 94 VAL A C 1
ATOM 706 O O . VAL A 1 94 ? -7.511 -6.744 3.381 1.00 93.88 94 VAL A O 1
ATOM 709 N N . LYS A 1 95 ? -7.205 -6.112 5.518 1.00 95.31 95 LYS A N 1
ATOM 710 C CA . LYS A 1 95 ? -7.293 -4.671 5.280 1.00 95.31 95 LYS A CA 1
ATOM 711 C C . LYS A 1 95 ? -6.348 -3.935 6.223 1.00 95.31 95 LYS A C 1
ATOM 713 O O . LYS A 1 95 ? -6.594 -3.898 7.428 1.00 95.31 95 LYS A O 1
ATOM 718 N N . LEU A 1 96 ? -5.253 -3.395 5.692 1.00 96.12 96 LEU A N 1
ATOM 719 C CA . LEU A 1 96 ? -4.127 -2.904 6.492 1.00 96.12 96 LEU A CA 1
ATOM 720 C C . LEU A 1 96 ? -3.588 -1.567 5.971 1.00 96.12 96 LEU A C 1
ATOM 722 O O . LEU A 1 96 ? -3.542 -1.369 4.756 1.00 96.12 96 LEU A O 1
ATOM 726 N N . PRO A 1 97 ? -3.150 -0.661 6.861 1.00 97.25 97 PRO A N 1
ATOM 727 C CA . PRO A 1 97 ? -2.434 0.547 6.463 1.00 97.25 97 PRO A CA 1
ATOM 728 C C . PRO A 1 97 ? -1.081 0.211 5.820 1.00 97.25 97 PRO A C 1
ATOM 730 O O . PRO A 1 97 ? -0.418 -0.748 6.221 1.00 97.25 97 PRO A O 1
ATOM 733 N N . ILE A 1 98 ? -0.683 1.025 4.843 1.00 98.31 98 ILE A N 1
ATOM 734 C CA . ILE A 1 98 ? 0.621 0.987 4.174 1.00 98.31 98 ILE A CA 1
ATOM 735 C C . ILE A 1 98 ? 1.459 2.160 4.685 1.00 98.31 98 ILE A C 1
ATOM 737 O O . ILE A 1 98 ? 0.991 3.298 4.660 1.00 98.31 98 ILE A O 1
ATOM 741 N N . TYR A 1 99 ? 2.692 1.894 5.096 1.00 97.75 99 TYR A N 1
ATOM 742 C CA . TYR A 1 99 ? 3.631 2.860 5.657 1.00 97.75 99 TYR A CA 1
ATOM 743 C C . TYR A 1 99 ? 4.947 2.898 4.876 1.00 97.75 99 TYR A C 1
ATOM 745 O O . TYR A 1 99 ? 5.310 1.925 4.223 1.00 97.75 99 TYR A O 1
ATOM 753 N N . HIS A 1 100 ? 5.682 4.000 4.987 1.00 96.50 100 HIS A N 1
ATOM 754 C CA . HIS A 1 100 ? 7.051 4.128 4.494 1.00 96.50 100 HIS A CA 1
ATOM 755 C C . HIS A 1 100 ? 8.028 3.246 5.270 1.00 96.50 100 HIS A C 1
ATOM 757 O O . HIS A 1 100 ? 7.932 3.116 6.493 1.00 96.50 100 HIS A O 1
ATOM 763 N N . GLY A 1 101 ? 9.026 2.738 4.552 1.00 89.56 101 GLY A N 1
ATOM 764 C CA . GLY A 1 101 ? 10.155 2.012 5.107 1.00 89.56 101 GLY A CA 1
ATOM 765 C C . GLY A 1 101 ? 9.832 0.569 5.471 1.00 89.56 101 GLY A C 1
ATOM 766 O O . GLY A 1 101 ? 8.683 0.141 5.520 1.00 89.56 101 GLY A O 1
ATOM 767 N N . ASP A 1 102 ? 10.887 -0.179 5.758 1.00 85.81 102 ASP A N 1
ATOM 768 C CA . ASP A 1 102 ? 10.891 -1.621 6.012 1.00 85.81 102 ASP A CA 1
ATOM 769 C C . ASP A 1 102 ? 11.450 -1.975 7.401 1.00 85.81 102 ASP A C 1
ATOM 771 O O . ASP A 1 102 ? 11.796 -3.121 7.678 1.00 85.81 102 ASP A O 1
ATOM 775 N N . THR A 1 103 ? 11.517 -0.992 8.304 1.00 87.81 103 THR A N 1
ATOM 776 C CA . THR A 1 103 ? 11.983 -1.213 9.681 1.00 87.81 103 THR A CA 1
ATOM 777 C C . THR A 1 103 ? 11.029 -2.121 10.462 1.00 87.81 103 THR A C 1
ATOM 779 O O . THR A 1 103 ? 9.813 -2.073 10.259 1.00 87.81 103 THR A O 1
ATOM 782 N N . ASP A 1 104 ? 11.552 -2.862 11.446 1.00 85.31 104 ASP A N 1
ATOM 783 C CA . ASP A 1 104 ? 10.747 -3.732 12.322 1.00 85.31 104 ASP A CA 1
ATOM 784 C C . ASP A 1 104 ? 9.541 -2.991 12.924 1.00 85.31 104 ASP A C 1
ATOM 786 O O . ASP A 1 104 ? 8.416 -3.480 12.903 1.00 85.31 104 ASP A O 1
ATOM 790 N N . LYS A 1 105 ? 9.736 -1.741 13.361 1.00 87.00 105 LYS A N 1
ATOM 791 C CA . LYS A 1 105 ? 8.671 -0.903 13.937 1.00 87.00 105 LYS A CA 1
ATOM 792 C C . LYS A 1 105 ? 7.516 -0.636 12.962 1.00 87.00 105 LYS A C 1
ATOM 794 O O . LYS A 1 105 ? 6.396 -0.383 13.404 1.00 87.00 105 LYS A O 1
ATOM 799 N N . VAL A 1 106 ? 7.782 -0.613 11.657 1.00 88.69 106 VAL A N 1
ATOM 800 C CA . VAL A 1 106 ? 6.751 -0.447 10.623 1.00 88.69 106 VAL A CA 1
ATOM 801 C C . VAL A 1 106 ? 6.008 -1.763 10.410 1.00 88.69 106 VAL A C 1
ATOM 803 O O . VAL A 1 106 ? 4.776 -1.777 10.418 1.00 88.69 106 VAL A O 1
ATOM 806 N N . LEU A 1 107 ? 6.747 -2.868 10.305 1.00 87.12 107 LEU A N 1
ATOM 807 C CA . LEU A 1 107 ? 6.189 -4.211 10.128 1.00 87.12 107 LEU A CA 1
ATOM 808 C C . LEU A 1 107 ? 5.346 -4.674 11.333 1.00 87.12 107 LEU A C 1
ATOM 810 O O . LEU A 1 107 ? 4.424 -5.468 11.166 1.00 87.12 107 LEU A O 1
ATOM 814 N N . GLU A 1 108 ? 5.589 -4.130 12.530 1.00 87.00 108 GLU A N 1
ATOM 815 C CA . GLU A 1 108 ? 4.740 -4.325 13.715 1.00 87.00 108 GLU A CA 1
ATOM 816 C C . GLU A 1 108 ? 3.376 -3.610 13.632 1.00 87.00 108 GLU A C 1
ATOM 818 O O . GLU A 1 108 ? 2.458 -3.955 14.380 1.00 87.00 108 GLU A O 1
ATOM 823 N N . LYS A 1 109 ? 3.228 -2.597 12.765 1.00 86.12 109 LYS A N 1
ATOM 824 C CA . LYS A 1 109 ? 2.023 -1.748 12.663 1.00 86.12 109 LYS A CA 1
ATOM 825 C C . LYS A 1 109 ? 1.136 -2.080 11.466 1.00 86.12 109 LYS A C 1
ATOM 827 O O . LYS A 1 109 ? -0.061 -1.786 11.493 1.00 86.12 109 LYS A O 1
ATOM 832 N N . GLY A 1 110 ? 1.711 -2.607 10.390 1.00 92.31 110 GLY A N 1
ATOM 833 C CA . GLY A 1 110 ? 1.006 -2.777 9.127 1.00 92.31 110 GLY A CA 1
ATOM 834 C C . GLY A 1 110 ? 1.918 -3.222 7.996 1.00 92.31 110 GLY A C 1
ATOM 835 O O . GLY A 1 110 ? 2.845 -4.004 8.188 1.00 92.31 110 GLY A O 1
ATOM 836 N N . VAL A 1 111 ? 1.614 -2.733 6.799 1.00 96.69 111 VAL A N 1
ATOM 837 C CA . VAL A 1 111 ? 2.328 -3.076 5.572 1.00 96.69 111 VAL A CA 1
ATOM 838 C C . VAL A 1 111 ? 3.414 -2.037 5.317 1.00 96.69 111 VAL A C 1
ATOM 840 O O . VAL A 1 111 ? 3.133 -0.846 5.254 1.00 96.69 111 VAL A O 1
ATOM 843 N N . ALA A 1 112 ? 4.649 -2.488 5.158 1.00 97.00 112 ALA A N 1
ATOM 844 C CA . ALA A 1 112 ? 5.795 -1.696 4.744 1.00 97.00 112 ALA A CA 1
ATOM 845 C C . ALA A 1 112 ? 5.820 -1.544 3.219 1.00 97.00 112 ALA A C 1
ATOM 847 O O . ALA A 1 112 ? 5.784 -2.536 2.492 1.00 97.00 112 ALA A O 1
ATOM 848 N N . HIS A 1 113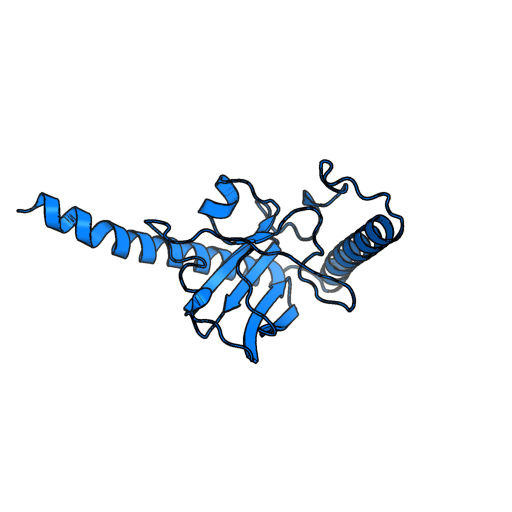 ? 5.922 -0.315 2.730 1.00 97.50 113 HIS A N 1
ATOM 849 C CA . HIS A 1 113 ? 6.348 -0.026 1.369 1.00 97.50 113 HIS A CA 1
ATOM 850 C C . HIS A 1 113 ? 7.873 -0.025 1.332 1.00 97.50 113 HIS A C 1
ATOM 852 O O . HIS A 1 113 ? 8.510 0.737 2.057 1.00 97.50 113 HIS A O 1
ATOM 858 N N . LEU A 1 114 ? 8.469 -0.873 0.497 1.00 94.12 114 LEU A N 1
ATOM 859 C CA . LEU A 1 114 ? 9.922 -0.982 0.438 1.00 94.12 114 LEU A CA 1
ATOM 860 C C . LEU A 1 114 ? 10.522 0.276 -0.208 1.00 94.12 114 LEU A C 1
ATOM 862 O O . LEU A 1 114 ? 10.080 0.666 -1.299 1.00 94.12 114 LEU A O 1
ATOM 866 N N . PRO A 1 115 ? 11.534 0.901 0.424 1.00 91.56 115 PRO A N 1
ATOM 867 C CA . PRO A 1 115 ? 12.306 1.963 -0.201 1.00 91.56 115 PRO A CA 1
ATOM 868 C C . PRO A 1 115 ? 12.873 1.520 -1.547 1.00 91.56 115 PRO A C 1
ATOM 870 O O . PRO A 1 115 ? 13.133 0.337 -1.774 1.00 91.56 115 PRO A O 1
ATOM 873 N N . ASN A 1 116 ? 13.068 2.489 -2.440 1.00 90.38 116 ASN A N 1
ATOM 874 C CA . ASN A 1 116 ? 13.590 2.262 -3.785 1.00 90.38 116 ASN A CA 1
ATOM 875 C C . ASN A 1 116 ? 12.736 1.315 -4.656 1.00 90.38 116 ASN A C 1
ATOM 877 O O . ASN A 1 116 ? 13.211 0.723 -5.627 1.00 90.38 116 ASN A O 1
ATOM 881 N N . THR A 1 117 ? 11.448 1.203 -4.335 1.00 94.06 117 THR A N 1
ATOM 882 C CA . THR A 1 117 ? 10.423 0.649 -5.221 1.00 94.06 117 THR A CA 1
ATOM 883 C C . THR A 1 117 ? 9.415 1.741 -5.550 1.00 94.06 117 THR A C 1
ATOM 885 O O . THR A 1 117 ? 9.350 2.764 -4.864 1.00 94.06 117 THR A O 1
ATOM 888 N N . ALA A 1 118 ? 8.683 1.590 -6.653 1.00 96.50 118 ALA A N 1
ATOM 889 C CA . ALA A 1 118 ? 7.766 2.636 -7.087 1.00 96.50 118 ALA A CA 1
ATOM 890 C C . ALA A 1 118 ? 6.639 2.810 -6.058 1.00 96.50 118 ALA A C 1
ATOM 892 O O . ALA A 1 118 ? 6.075 1.819 -5.600 1.00 96.50 118 ALA A O 1
ATOM 893 N N . PHE A 1 119 ? 6.241 4.045 -5.753 1.00 97.69 119 PHE A N 1
ATOM 894 C CA . PHE A 1 119 ? 5.044 4.309 -4.960 1.00 97.69 119 PHE A CA 1
ATOM 895 C C . PHE A 1 119 ? 3.818 3.617 -5.574 1.00 97.69 119 PHE A C 1
ATOM 897 O O . PHE A 1 119 ? 3.688 3.585 -6.807 1.00 97.69 119 PHE A O 1
ATOM 904 N N . PRO A 1 120 ? 2.881 3.109 -4.748 1.00 97.50 120 PRO A N 1
ATOM 905 C CA . PRO A 1 120 ? 1.738 2.324 -5.203 1.00 97.50 120 PRO A CA 1
ATOM 906 C C . PRO A 1 120 ? 0.601 3.195 -5.773 1.00 97.50 120 PRO A C 1
ATOM 908 O O . PRO A 1 120 ? -0.563 3.040 -5.417 1.00 97.50 120 PRO A O 1
ATOM 911 N N . ILE A 1 121 ? 0.946 4.106 -6.685 1.00 97.38 121 ILE A N 1
ATOM 912 C CA . ILE A 1 121 ? 0.029 4.969 -7.448 1.00 97.38 121 ILE A CA 1
ATOM 913 C C . ILE A 1 121 ? -0.185 4.465 -8.888 1.00 97.38 121 ILE A C 1
ATOM 915 O O . ILE A 1 121 ? -0.745 5.158 -9.733 1.00 97.38 121 ILE A O 1
ATOM 919 N N . GLY A 1 122 ? 0.254 3.239 -9.190 1.00 94.94 122 GLY A N 1
ATOM 920 C CA . GLY A 1 122 ? 0.085 2.629 -10.507 1.00 94.94 122 GLY A CA 1
ATOM 921 C C . GLY A 1 122 ? 0.997 3.245 -11.567 1.00 94.94 122 GLY A C 1
ATOM 922 O O . GLY A 1 122 ? 2.080 3.736 -11.262 1.00 94.94 122 GLY A O 1
ATOM 923 N N . GLY A 1 123 ? 0.572 3.181 -12.829 1.00 94.31 123 GLY A N 1
ATOM 924 C CA . GLY A 1 123 ? 1.363 3.618 -13.984 1.00 94.31 123 GLY A CA 1
ATOM 925 C C . GLY A 1 123 ? 2.156 2.485 -14.647 1.00 94.31 123 GLY A C 1
ATOM 926 O O . GLY A 1 123 ? 2.643 1.561 -13.998 1.00 94.31 123 GLY A O 1
ATOM 927 N N . ILE A 1 124 ? 2.257 2.53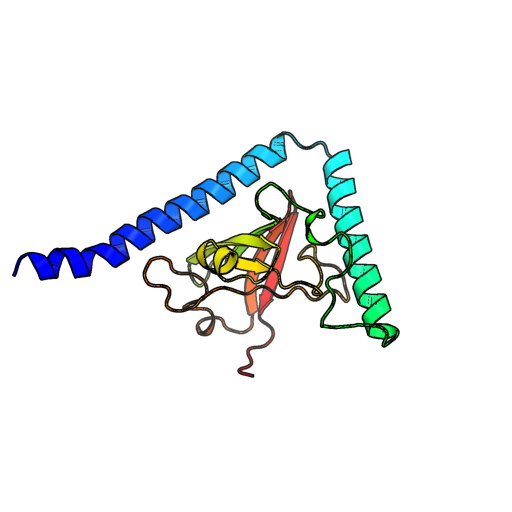8 -15.977 1.00 92.19 124 ILE A N 1
ATOM 928 C CA . ILE A 1 124 ? 2.985 1.538 -16.770 1.00 92.19 124 ILE A CA 1
ATOM 929 C C . ILE A 1 124 ? 4.481 1.656 -16.473 1.00 92.19 124 ILE A C 1
ATOM 931 O O . ILE A 1 124 ? 5.032 2.749 -16.531 1.00 92.19 124 ILE A O 1
ATOM 935 N N . GLY A 1 125 ? 5.134 0.524 -16.203 1.00 91.44 125 GLY A N 1
ATOM 936 C CA . GLY A 1 125 ? 6.564 0.471 -15.879 1.00 91.44 125 GLY A CA 1
ATOM 937 C C . GLY A 1 125 ? 6.872 0.582 -14.384 1.00 91.44 125 GLY A C 1
ATOM 938 O O . GLY A 1 125 ? 7.988 0.267 -13.987 1.00 91.44 125 GLY A O 1
ATOM 939 N N . ASN A 1 126 ? 5.884 0.928 -13.552 1.00 95.50 126 ASN A N 1
ATOM 940 C CA . ASN A 1 126 ? 6.052 1.023 -12.105 1.00 95.50 126 ASN A CA 1
ATOM 941 C C . ASN A 1 126 ? 5.834 -0.334 -11.424 1.00 95.50 126 ASN A C 1
ATOM 943 O O . ASN A 1 126 ? 4.884 -1.057 -11.734 1.00 95.50 126 ASN A O 1
ATOM 947 N N . HIS A 1 127 ? 6.695 -0.659 -10.458 1.00 95.75 127 HIS A N 1
ATOM 948 C CA . HIS A 1 127 ? 6.592 -1.857 -9.626 1.00 95.75 127 HIS A CA 1
ATOM 949 C C . HIS A 1 127 ? 6.790 -1.469 -8.156 1.00 95.75 127 HIS A C 1
ATOM 951 O O . HIS A 1 127 ? 7.900 -1.141 -7.741 1.00 95.75 127 HIS A O 1
ATOM 957 N N . SER A 1 128 ? 5.698 -1.491 -7.389 1.00 97.25 128 SER A N 1
ATOM 958 C CA . SER A 1 128 ? 5.707 -1.254 -5.942 1.00 97.25 128 SER A CA 1
ATOM 959 C C . SER A 1 128 ? 5.852 -2.568 -5.189 1.00 97.25 128 SER A C 1
ATOM 961 O O . SER A 1 128 ? 5.195 -3.548 -5.551 1.00 97.25 128 SER A O 1
ATOM 963 N N . VAL A 1 129 ? 6.677 -2.595 -4.143 1.00 96.69 129 VAL A N 1
ATOM 964 C CA . VAL A 1 129 ? 6.836 -3.779 -3.292 1.00 96.69 129 VAL A CA 1
ATOM 965 C C . VAL A 1 129 ? 6.311 -3.476 -1.897 1.00 96.69 129 VAL A C 1
ATOM 967 O O . VAL A 1 129 ? 6.748 -2.540 -1.229 1.00 96.69 129 VAL A O 1
ATOM 970 N N . LEU A 1 130 ? 5.358 -4.300 -1.468 1.00 97.38 130 LEU A N 1
ATOM 971 C CA . LEU A 1 130 ? 4.701 -4.214 -0.172 1.00 97.38 130 LEU A CA 1
ATOM 972 C C . LEU A 1 130 ? 5.032 -5.464 0.647 1.00 97.38 130 LEU A C 1
ATOM 974 O O . LEU A 1 130 ? 4.858 -6.583 0.164 1.00 97.38 130 LEU A O 1
ATOM 978 N N . SER A 1 131 ? 5.487 -5.275 1.881 1.00 95.19 131 SER A N 1
ATOM 979 C CA . SER A 1 131 ? 5.882 -6.347 2.797 1.00 95.19 131 SER A CA 1
ATOM 980 C C . SER A 1 131 ? 5.122 -6.250 4.114 1.00 95.19 131 SER A C 1
ATOM 982 O O . SER A 1 131 ? 4.822 -5.161 4.590 1.00 95.19 131 SER A O 1
ATOM 984 N N . ALA A 1 132 ? 4.807 -7.388 4.719 1.00 94.06 132 ALA A N 1
ATOM 985 C CA . ALA A 1 132 ? 4.251 -7.456 6.064 1.00 94.06 132 ALA A CA 1
ATOM 986 C C . ALA A 1 132 ? 4.655 -8.781 6.714 1.00 94.06 132 ALA A C 1
ATOM 988 O O . ALA A 1 132 ? 5.041 -9.730 6.027 1.00 94.06 132 ALA A O 1
ATOM 989 N N . HIS A 1 133 ? 4.560 -8.859 8.039 1.00 91.88 133 HIS A N 1
ATOM 990 C CA . HIS A 1 133 ? 4.855 -10.094 8.756 1.00 91.88 133 HIS A CA 1
ATOM 991 C C . HIS A 1 133 ? 3.887 -11.238 8.410 1.00 91.88 133 HIS A C 1
ATOM 993 O O . HIS A 1 133 ? 2.786 -11.048 7.893 1.00 91.88 133 HIS A O 1
ATOM 999 N N . THR A 1 134 ? 4.309 -12.451 8.759 1.00 86.00 134 THR A N 1
ATOM 1000 C CA . THR A 1 134 ? 3.483 -13.662 8.783 1.00 86.00 134 THR A CA 1
ATOM 1001 C C . THR A 1 134 ? 3.637 -14.329 10.144 1.00 86.00 134 THR A C 1
ATOM 1003 O O . THR A 1 134 ? 4.751 -14.390 10.667 1.00 86.00 134 THR A O 1
ATOM 1006 N N . GLY A 1 135 ? 2.562 -14.872 10.707 1.00 78.19 135 GLY A N 1
ATOM 1007 C CA . GLY A 1 135 ? 2.572 -15.557 11.997 1.00 78.19 135 GLY A CA 1
ATOM 1008 C C . GLY A 1 135 ? 2.740 -14.614 13.186 1.00 78.19 135 GLY A C 1
ATOM 1009 O O . GLY A 1 135 ? 3.266 -15.032 14.221 1.00 78.19 135 GLY A O 1
ATOM 1010 N N . TYR A 1 136 ? 2.344 -13.343 13.053 1.00 79.88 136 TYR A N 1
ATOM 1011 C CA . TYR A 1 136 ? 2.528 -12.377 14.130 1.00 79.88 136 TYR A CA 1
ATOM 1012 C C . TYR A 1 136 ? 1.552 -12.676 15.285 1.00 79.88 136 TYR A C 1
ATOM 1014 O O . TYR A 1 136 ? 0.355 -12.843 15.045 1.00 79.88 136 TYR A O 1
ATOM 1022 N N . PRO A 1 137 ? 2.006 -12.752 16.555 1.00 71.56 137 PRO A N 1
ATOM 1023 C CA . PRO A 1 137 ? 1.189 -13.304 17.647 1.00 71.56 137 PRO A CA 1
ATOM 1024 C C . PRO A 1 137 ? -0.107 -12.546 17.952 1.00 71.56 137 PRO A C 1
ATOM 1026 O O . PRO A 1 137 ? -0.985 -13.074 18.637 1.00 71.56 137 PRO A O 1
ATOM 1029 N N . THR A 1 138 ? -0.185 -11.290 17.522 1.00 73.06 138 THR A N 1
ATOM 1030 C CA . THR A 1 138 ? -1.211 -10.335 17.939 1.00 73.06 138 THR A CA 1
ATOM 1031 C C . THR A 1 138 ? -1.975 -9.705 16.779 1.00 73.06 138 THR A C 1
ATOM 1033 O O . THR A 1 138 ? -2.889 -8.924 17.037 1.00 73.06 138 THR A O 1
ATOM 1036 N N . GLN A 1 139 ? -1.637 -10.002 15.520 1.00 78.81 139 GLN A N 1
ATOM 1037 C CA . GLN A 1 139 ? -2.352 -9.484 14.355 1.00 78.81 139 GLN A CA 1
ATOM 1038 C C . GLN A 1 139 ? -2.157 -10.393 13.141 1.00 78.81 139 GLN A C 1
ATOM 1040 O O . GLN A 1 139 ? -1.051 -10.856 12.889 1.00 78.81 139 GLN A O 1
ATOM 1045 N N . VAL A 1 140 ? -3.227 -10.605 12.371 1.00 82.06 140 VAL A N 1
ATOM 1046 C CA . VAL A 1 140 ? -3.126 -11.214 11.039 1.00 82.06 140 VAL A CA 1
ATOM 1047 C C . VAL A 1 140 ? -2.694 -10.128 10.057 1.00 82.06 140 VAL A C 1
ATOM 1049 O O . VAL A 1 140 ? -3.382 -9.116 9.907 1.00 82.06 140 VAL A O 1
ATOM 1052 N N . PHE A 1 141 ? -1.554 -10.347 9.416 1.00 89.94 141 PHE A N 1
ATOM 1053 C CA . PHE A 1 141 ? -0.986 -9.502 8.378 1.00 89.94 141 PHE A CA 1
ATOM 1054 C C . PHE A 1 141 ? -1.090 -10.215 7.024 1.00 89.94 141 PHE A C 1
ATOM 1056 O O . PHE A 1 141 ? -2.178 -10.333 6.466 1.00 89.94 141 PHE A O 1
ATOM 1063 N N . PHE A 1 142 ? 0.027 -10.713 6.494 1.00 94.50 142 PHE A N 1
ATOM 1064 C CA . PHE A 1 142 ? 0.108 -11.433 5.223 1.00 94.50 142 PHE A CA 1
ATOM 1065 C C . PHE A 1 142 ? 0.168 -12.957 5.403 1.00 94.50 142 PHE A C 1
ATOM 1067 O O . PHE A 1 142 ? 0.535 -13.683 4.481 1.00 94.50 142 PHE A O 1
ATOM 1074 N N . ASP A 1 143 ? -0.251 -13.451 6.570 1.00 91.69 143 ASP A N 1
ATOM 1075 C CA . ASP A 1 143 ? -0.259 -14.862 6.976 1.00 91.69 143 ASP A CA 1
ATOM 1076 C C . ASP A 1 143 ? -0.836 -15.809 5.917 1.00 91.69 143 ASP A C 1
ATOM 1078 O O . ASP A 1 143 ? -0.312 -16.902 5.721 1.00 91.69 143 ASP A O 1
ATOM 1082 N N . ASN A 1 144 ? -1.884 -15.365 5.219 1.00 93.38 144 ASN A N 1
ATOM 1083 C CA . ASN A 1 144 ? -2.645 -16.170 4.267 1.00 93.38 144 ASN A CA 1
ATOM 1084 C C . ASN A 1 144 ? -2.364 -15.791 2.801 1.00 93.38 144 ASN A C 1
ATOM 1086 O O . ASN A 1 144 ? -3.134 -16.155 1.915 1.00 93.38 144 ASN A O 1
ATOM 1090 N N . LEU A 1 145 ? -1.274 -15.068 2.491 1.00 94.06 145 LEU A N 1
ATOM 1091 C CA . LEU A 1 145 ? -0.924 -14.731 1.096 1.00 94.06 145 LEU A CA 1
ATOM 1092 C C . LEU A 1 145 ? -0.780 -15.972 0.202 1.00 94.06 145 LEU A C 1
ATOM 1094 O O . LEU A 1 145 ? -1.032 -15.919 -1.002 1.00 94.06 145 LEU A O 1
ATOM 1098 N N . ASN A 1 146 ? -0.388 -17.109 0.779 1.00 94.38 146 ASN A N 1
ATOM 1099 C CA . ASN A 1 146 ? -0.292 -18.386 0.079 1.00 94.38 146 ASN A CA 1
ATOM 1100 C C . ASN A 1 146 ? -1.648 -18.898 -0.442 1.00 94.38 146 ASN A C 1
ATOM 1102 O O . ASN A 1 146 ? -1.639 -19.697 -1.382 1.00 94.38 146 ASN A O 1
ATOM 1106 N N . GLU A 1 147 ? -2.772 -18.443 0.118 1.00 96.31 147 GLU A N 1
ATOM 1107 C CA . GLU A 1 147 ? -4.138 -18.787 -0.309 1.00 96.31 147 GLU A CA 1
ATOM 1108 C C . GLU A 1 147 ? -4.589 -18.020 -1.562 1.00 96.31 147 GLU A C 1
ATOM 1110 O O . GLU A 1 147 ? -5.602 -18.372 -2.169 1.00 96.31 147 GLU A O 1
ATOM 1115 N N . LEU A 1 148 ? -3.832 -17.000 -1.983 1.00 97.38 148 LEU A N 1
ATOM 1116 C CA . LEU A 1 148 ? -4.093 -16.304 -3.237 1.00 97.38 148 LEU A CA 1
ATOM 1117 C C . LEU A 1 148 ? -3.743 -17.178 -4.451 1.00 97.38 148 LEU A C 1
ATOM 1119 O O . LEU A 1 148 ? -2.751 -17.919 -4.484 1.00 97.38 148 LEU A O 1
ATOM 1123 N N . GLU A 1 149 ? -4.561 -17.042 -5.480 1.00 97.62 149 GLU A N 1
ATOM 1124 C CA . GLU A 1 149 ? -4.551 -17.721 -6.765 1.00 97.62 149 GLU A CA 1
ATOM 1125 C C . GLU A 1 149 ? -4.500 -16.684 -7.890 1.00 97.62 149 GLU A C 1
ATOM 1127 O O . GLU A 1 149 ? -4.837 -15.513 -7.714 1.00 97.62 149 GLU A O 1
ATOM 1132 N N . ILE A 1 150 ? -4.068 -17.121 -9.073 1.00 98.31 150 ILE A N 1
ATOM 1133 C CA . ILE A 1 150 ? -4.024 -16.260 -10.258 1.00 98.31 150 ILE A CA 1
ATOM 1134 C C . ILE A 1 150 ? -5.434 -15.729 -10.550 1.00 98.31 150 ILE A C 1
ATOM 1136 O O . ILE A 1 150 ? -6.380 -16.504 -10.667 1.00 98.31 150 ILE A O 1
ATOM 1140 N N . GLY A 1 151 ? -5.547 -14.412 -10.707 1.00 98.19 151 GLY A N 1
ATOM 1141 C CA . GLY A 1 151 ? -6.800 -13.701 -10.948 1.00 98.19 151 GLY A CA 1
ATOM 1142 C C . GLY A 1 151 ? -7.444 -13.091 -9.703 1.00 98.19 151 GLY A C 1
ATOM 1143 O O . GLY A 1 151 ? -8.340 -12.266 -9.863 1.00 98.19 151 GLY A O 1
ATOM 1144 N N . ASP A 1 152 ? -6.994 -13.432 -8.492 1.00 98.38 152 ASP A N 1
ATOM 1145 C CA . ASP A 1 152 ? -7.528 -12.808 -7.278 1.00 98.38 152 ASP A CA 1
ATOM 1146 C C . ASP A 1 152 ? -7.190 -11.318 -7.204 1.00 98.38 152 ASP A C 1
ATOM 1148 O O . ASP A 1 152 ? -6.104 -10.890 -7.605 1.00 98.38 152 ASP A O 1
ATOM 1152 N N . GLU A 1 153 ? -8.123 -10.539 -6.655 1.00 98.25 153 GLU A N 1
ATOM 1153 C CA . GLU A 1 153 ? -7.991 -9.090 -6.540 1.00 98.25 153 GLU A CA 1
ATOM 1154 C C . GLU A 1 153 ? -7.169 -8.665 -5.319 1.00 98.25 153 GLU A C 1
ATOM 1156 O O . GLU A 1 153 ? -7.391 -9.123 -4.195 1.00 98.25 153 GLU A O 1
ATOM 1161 N N . ILE A 1 154 ? -6.290 -7.693 -5.545 1.00 98.38 154 ILE A N 1
ATOM 1162 C CA . ILE A 1 154 ? -5.602 -6.909 -4.522 1.00 98.38 154 ILE A CA 1
ATOM 1163 C C . ILE A 1 154 ? -5.926 -5.442 -4.790 1.00 98.38 154 ILE A C 1
ATOM 1165 O O . ILE A 1 154 ? -5.706 -4.951 -5.896 1.00 98.38 154 ILE A O 1
ATOM 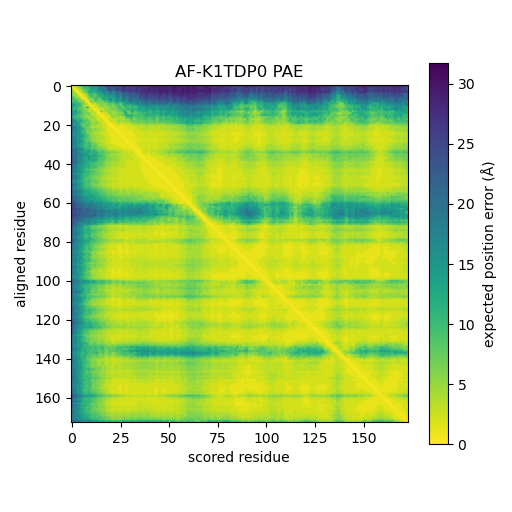1169 N N . LYS A 1 155 ? -6.443 -4.726 -3.796 1.00 98.56 155 LYS A N 1
ATOM 1170 C CA . LYS A 1 155 ? -6.805 -3.311 -3.921 1.00 98.56 155 LYS A CA 1
ATOM 1171 C C . LYS A 1 155 ? -5.849 -2.468 -3.104 1.00 98.56 155 LYS A C 1
ATOM 1173 O O . LYS A 1 155 ? -5.664 -2.726 -1.921 1.00 98.56 155 LYS A O 1
ATOM 1178 N N . VAL A 1 156 ? -5.275 -1.444 -3.716 1.00 98.50 156 VAL A N 1
ATOM 1179 C CA . VAL A 1 156 ? -4.428 -0.469 -3.028 1.00 98.50 156 VAL A CA 1
ATOM 1180 C C . VAL A 1 156 ? -5.073 0.895 -3.159 1.00 98.50 156 VAL A C 1
ATOM 1182 O O . VAL A 1 156 ? -5.427 1.308 -4.259 1.00 98.50 156 VAL A O 1
ATOM 1185 N N . SER A 1 157 ? -5.279 1.564 -2.030 1.00 98.31 157 SER A N 1
ATOM 1186 C CA . SER A 1 157 ? -5.889 2.888 -1.978 1.00 98.31 157 SER A CA 1
ATOM 1187 C C . SER A 1 157 ? -4.892 3.906 -1.454 1.00 98.31 157 SER A C 1
ATOM 1189 O O . SER A 1 157 ? -4.354 3.742 -0.356 1.00 98.31 157 SER A O 1
ATOM 1191 N N . VAL A 1 158 ? -4.673 4.952 -2.243 1.00 97.75 158 VAL A N 1
ATOM 1192 C CA . VAL A 1 158 ? -3.804 6.088 -1.938 1.00 97.75 158 VAL A CA 1
ATOM 1193 C C . VAL A 1 158 ? -4.582 7.344 -2.297 1.00 97.75 158 VAL A C 1
ATOM 1195 O O . VAL A 1 158 ? -5.083 7.465 -3.412 1.00 97.75 158 VAL A O 1
ATOM 1198 N N . LEU A 1 159 ? -4.696 8.274 -1.351 1.00 95.50 159 LEU A N 1
ATOM 1199 C CA . LEU A 1 159 ? -5.609 9.411 -1.437 1.00 95.50 159 LEU A CA 1
ATOM 1200 C C . LEU A 1 159 ? -7.039 8.920 -1.748 1.00 95.50 159 LEU A C 1
ATOM 1202 O O . LEU A 1 159 ? -7.559 8.032 -1.070 1.00 95.50 159 LEU A O 1
ATOM 1206 N N . ASP A 1 160 ? -7.687 9.515 -2.742 1.00 89.62 160 ASP A N 1
ATOM 1207 C CA . ASP A 1 160 ? -9.020 9.182 -3.236 1.00 89.62 160 ASP A CA 1
ATOM 1208 C C . ASP A 1 160 ? -9.013 8.190 -4.407 1.00 89.62 160 ASP A C 1
ATOM 1210 O O . ASP A 1 160 ? -10.071 7.888 -4.963 1.00 89.62 160 ASP A O 1
ATOM 1214 N N . GLU A 1 161 ? -7.846 7.649 -4.762 1.00 94.12 161 GLU A N 1
ATOM 1215 C CA . GLU A 1 161 ? -7.710 6.655 -5.817 1.00 94.12 161 GLU A CA 1
ATOM 1216 C C . GLU A 1 161 ? -7.583 5.245 -5.234 1.00 94.12 161 GLU A C 1
ATOM 1218 O O . GLU A 1 161 ? -6.784 4.978 -4.335 1.00 94.12 161 GLU A O 1
ATOM 1223 N N . THR A 1 162 ? -8.360 4.313 -5.788 1.00 97.62 162 THR A N 1
ATOM 1224 C CA . THR A 1 162 ? -8.236 2.880 -5.505 1.00 97.62 162 THR A CA 1
ATOM 1225 C C . THR A 1 162 ? -7.841 2.150 -6.778 1.00 97.62 162 THR A C 1
ATOM 1227 O O . THR A 1 162 ? -8.609 2.069 -7.738 1.00 97.62 162 THR A O 1
ATOM 1230 N N . LEU A 1 163 ? -6.653 1.558 -6.759 1.00 98.12 163 LEU A N 1
ATOM 1231 C CA . LEU A 1 163 ? -6.124 0.721 -7.822 1.00 98.12 163 LEU A CA 1
ATOM 1232 C C . LEU A 1 163 ? -6.435 -0.739 -7.521 1.00 98.12 163 LEU A C 1
ATOM 1234 O O . LEU A 1 163 ? -6.200 -1.218 -6.413 1.00 98.12 163 LEU A O 1
ATOM 1238 N N . THR A 1 164 ? -6.959 -1.455 -8.512 1.00 98.25 164 THR A N 1
ATOM 1239 C CA . THR A 1 164 ? -7.236 -2.892 -8.403 1.00 98.25 164 THR A CA 1
ATOM 1240 C C . THR A 1 164 ? -6.248 -3.662 -9.267 1.00 98.25 164 THR A C 1
ATOM 1242 O O . THR A 1 164 ? -6.174 -3.456 -10.477 1.00 98.25 164 THR A O 1
ATOM 1245 N N . TYR A 1 165 ? -5.500 -4.553 -8.631 1.00 98.19 165 TYR A N 1
ATOM 1246 C CA . TYR A 1 165 ? -4.546 -5.468 -9.236 1.00 98.19 165 TYR A CA 1
ATOM 1247 C C . TYR A 1 165 ? -5.114 -6.884 -9.229 1.00 98.19 165 TYR A C 1
ATOM 1249 O O . TYR A 1 165 ? -5.903 -7.237 -8.356 1.00 98.19 165 TYR A O 1
ATOM 1257 N N . ALA A 1 166 ? -4.669 -7.701 -10.180 1.00 98.19 166 ALA A N 1
ATOM 1258 C CA . ALA A 1 166 ? -4.939 -9.131 -10.201 1.00 98.19 166 ALA A CA 1
ATOM 1259 C C . ALA A 1 166 ? -3.630 -9.901 -10.025 1.00 98.19 166 ALA A C 1
ATOM 1261 O O . ALA A 1 166 ? -2.617 -9.559 -10.643 1.00 98.19 166 ALA A O 1
ATOM 1262 N N . VAL A 1 167 ? -3.647 -10.956 -9.214 1.00 98.12 167 VAL A N 1
ATOM 1263 C CA . VAL A 1 167 ? -2.491 -11.844 -9.053 1.00 98.12 167 VAL A CA 1
ATOM 1264 C C . VAL A 1 167 ? -2.176 -12.516 -10.391 1.00 98.12 167 VAL A C 1
ATOM 1266 O O . VAL A 1 167 ? -3.034 -13.166 -10.985 1.00 98.12 167 VAL A O 1
ATOM 1269 N N . THR A 1 168 ? -0.940 -12.386 -10.871 1.00 98.12 168 THR A N 1
ATOM 1270 C CA . THR A 1 168 ? -0.494 -12.984 -12.147 1.00 98.12 168 THR A CA 1
ATOM 1271 C C . THR A 1 168 ? 0.519 -14.107 -11.958 1.00 98.12 168 THR A C 1
ATOM 1273 O O . THR A 1 168 ? 0.599 -15.010 -12.789 1.00 98.12 168 THR A O 1
ATOM 1276 N N . ALA A 1 169 ? 1.274 -14.079 -10.861 1.00 97.12 169 ALA A N 1
ATOM 1277 C CA . ALA A 1 169 ? 2.278 -15.076 -10.527 1.00 97.12 169 ALA A CA 1
ATOM 1278 C C . ALA A 1 169 ? 2.439 -15.200 -9.007 1.00 97.12 169 ALA A C 1
ATOM 1280 O O . ALA A 1 169 ? 2.199 -14.249 -8.266 1.00 97.12 169 ALA A O 1
ATOM 1281 N N . LYS A 1 170 ? 2.890 -16.376 -8.560 1.00 95.88 170 LYS A N 1
ATOM 1282 C CA . LYS A 1 170 ? 3.295 -16.648 -7.178 1.00 95.88 170 LYS A CA 1
ATOM 1283 C C . LYS A 1 170 ? 4.602 -17.426 -7.214 1.00 95.88 170 LYS A C 1
ATOM 1285 O O . LYS A 1 170 ? 4.651 -18.508 -7.792 1.00 95.88 170 LYS A O 1
ATOM 1290 N N . ASN A 1 171 ? 5.643 -16.864 -6.612 1.00 94.75 171 ASN A N 1
ATOM 1291 C CA . ASN A 1 171 ? 6.981 -17.444 -6.581 1.00 94.75 171 ASN A CA 1
ATOM 1292 C C . ASN A 1 171 ? 7.469 -17.518 -5.130 1.00 94.75 171 ASN A C 1
ATOM 1294 O O . ASN A 1 171 ? 7.119 -16.663 -4.321 1.00 94.75 171 ASN A O 1
ATOM 1298 N N . ILE A 1 172 ? 8.277 -18.531 -4.824 1.00 92.50 172 ILE A N 1
ATOM 1299 C CA . ILE A 1 172 ? 9.070 -18.615 -3.593 1.00 92.50 172 ILE A CA 1
ATOM 1300 C C . ILE A 1 172 ? 10.520 -18.434 -4.038 1.00 92.50 172 ILE A C 1
ATOM 1302 O O . ILE A 1 172 ? 10.965 -19.171 -4.922 1.00 92.50 172 ILE A O 1
ATOM 1306 N N . VAL A 1 173 ? 11.198 -17.426 -3.491 1.00 90.38 173 VAL A N 1
ATOM 1307 C CA . VAL A 1 173 ? 12.559 -17.013 -3.872 1.00 90.38 173 VAL A CA 1
ATOM 1308 C C . VAL A 1 173 ? 13.548 -17.229 -2.740 1.00 90.38 173 VAL A C 1
ATOM 1310 O O . VAL A 1 173 ? 13.115 -17.172 -1.568 1.00 90.38 173 VAL A O 1
#

Secondary structure (DSSP, 8-state):
--HHHHHHHHHHHHHHHHHHHHHHHHHHHHHHHTTS-HHHHHHHHHHHHHHHHHHHHHHHTT---TTSPPTTTTTTT-SSTTEEEEEEEGGGTEEEEEEES--HHHHTTSEEEPTTS--SS--TT----EE--SS-TT--SSTTGGG--TT-EEEEEETTEEEEEE-------

Nearest PDB structures (foldseek):
  8t28-assembly1_A  TM=9.681E-01  e=4.135E-11  Actinomyces oris
  4d7w-assembly1_A  TM=8.933E-01  e=4.706E-11  Streptococcus agalactiae COH1
  3tbe-assembly6_F  TM=8.779E-01  e=7.896E-11  Streptococcus agalactiae serogroup V
  3rbk-assembly1_A  TM=8.761E-01  e=3.496E-10  Streptococcus agalactiae serogroup V
  3o0p-assembly1_A  TM=8.324E-01  e=1.195E-09  Streptococcus agalactiae 515

Solvent-accessible surface area (backbone atoms only — not comparable to full-atom values): 9980 Å² total; per-residue (Å²): 126,68,72,62,55,56,64,67,46,46,39,59,54,36,28,54,54,43,52,47,51,32,49,49,53,49,50,53,49,59,59,54,52,77,74,55,50,73,66,58,51,52,49,44,53,48,53,41,49,51,51,37,50,52,53,53,49,30,56,75,65,74,69,63,57,90,90,55,76,62,86,64,60,80,67,49,53,46,78,56,99,33,30,47,37,33,40,38,29,73,93,72,74,36,65,38,37,28,25,59,38,73,49,69,78,37,41,77,70,30,29,12,33,41,75,88,40,24,61,79,80,63,65,90,92,57,59,57,47,77,45,51,47,62,82,48,77,40,41,91,60,48,59,55,59,84,76,63,51,78,65,44,61,39,34,35,34,40,85,96,47,72,48,79,44,60,38,81,78,87,85,89,132